Protein AF-A0AAD7MSJ2-F1 (afdb_monomer)

Secondary structure (DSSP, 8-state):
--GGGS-HHHHHHHHHHTS-SSTT-TT-HHHHHHHHHHHH-HHHHHHHHHHHHHT--SSHHHHTTS-TTSEE--TTS-EE--------

Organism: NCBI:txid230809

Sequence (88 aa):
MHRCWDVAEITRIVFELLGPTHWSDAVSPTMKALTALARTCRGFSDPALDLLWESQLGIVPLLKCLPSHVWDTSDGSFVRRFTLFPIH

Nearest PDB structures (foldseek):
  5f5o-assembly3_E  TM=3.697E-01  e=7.861E+00  Lake Victoria marburgvirus - Ozolin
  5xsq-assembly3_E  TM=3.455E-01  e=8.879E+00  Lake Victoria marburgvirus - Ozolin

Radius of gyration: 16.87 Å; Cα contacts (8 Å, |Δi|>4): 73; chains: 1; bounding box: 38×36×49 Å

Mean predicted aligned error: 10.85 Å

Solvent-accessible surface area (backbone atoms only — not comparable to full-atom values): 5593 Å² total; per-residue (Å²): 131,67,75,73,67,75,37,66,66,57,50,45,55,60,48,57,74,36,43,78,94,48,95,83,50,86,80,39,75,38,58,54,50,36,56,50,44,29,69,70,42,77,88,38,23,60,67,30,44,54,54,53,59,76,65,50,91,60,67,62,71,61,56,66,72,44,64,75,86,53,50,47,80,63,84,96,42,83,49,81,47,79,77,77,73,81,88,127

pLDDT: mean 73.22, std 11.99, range [47.31, 88.5]

Foldseek 3Di:
DPVVLLDLVVLLVVLVVLADPDLVCQPPVSLVVLVVQLVPDPSSVVSSVVRNVVNHNDCVVVQVVDPPVQWDCPPPDTDGPPPPDPDD

Structure (mmCIF, N/CA/C/O backbone):
data_AF-A0AAD7MSJ2-F1
#
_entry.id   AF-A0AAD7MSJ2-F1
#
loop_
_atom_site.group_PDB
_atom_site.id
_atom_site.type_symbol
_atom_site.label_atom_id
_atom_site.label_alt_id
_atom_site.label_comp_id
_atom_site.label_asym_id
_atom_site.label_entity_id
_atom_site.label_seq_id
_atom_site.pdbx_PDB_ins_code
_atom_site.Cartn_x
_atom_site.Cartn_y
_atom_site.Cartn_z
_atom_site.occupancy
_atom_site.B_iso_or_equiv
_atom_site.auth_seq_id
_atom_site.auth_comp_id
_atom_site.auth_asym_id
_atom_site.auth_atom_id
_atom_site.pdbx_PDB_model_num
ATOM 1 N N . MET A 1 1 ? -10.324 -8.714 16.177 1.00 62.22 1 MET A N 1
ATOM 2 C CA . MET A 1 1 ? -10.128 -7.263 15.969 1.00 62.22 1 MET A CA 1
ATOM 3 C C . MET A 1 1 ? -11.288 -6.527 16.617 1.00 62.22 1 MET A C 1
ATOM 5 O O . MET A 1 1 ? -12.363 -7.105 16.713 1.00 62.22 1 MET A O 1
ATOM 9 N N . HIS A 1 2 ? -11.069 -5.326 17.156 1.00 73.94 2 HIS A N 1
ATOM 10 C CA . HIS A 1 2 ? -12.140 -4.547 17.789 1.00 73.94 2 HIS A CA 1
ATOM 11 C C . HIS A 1 2 ? -13.179 -4.139 16.729 1.00 73.94 2 HIS A C 1
ATOM 13 O O . HIS A 1 2 ? -12.782 -3.741 15.640 1.00 73.94 2 HIS A O 1
ATOM 19 N N . ARG A 1 3 ? -14.484 -4.209 17.036 1.00 77.38 3 ARG A N 1
ATOM 20 C CA . ARG A 1 3 ? -15.591 -4.005 16.067 1.00 77.38 3 ARG A CA 1
ATOM 21 C C . ARG A 1 3 ? -15.576 -2.657 15.334 1.00 77.38 3 ARG A C 1
ATOM 23 O O . ARG A 1 3 ? -16.204 -2.521 14.296 1.00 77.38 3 ARG A O 1
ATOM 30 N N . CYS A 1 4 ? -14.847 -1.666 15.847 1.00 72.12 4 CYS A N 1
ATOM 31 C CA . CYS A 1 4 ? -14.662 -0.389 15.153 1.00 72.12 4 CYS A CA 1
ATOM 32 C C . CYS A 1 4 ? -13.844 -0.513 13.855 1.00 72.12 4 CYS A C 1
ATOM 34 O O . CYS A 1 4 ? -13.909 0.380 13.023 1.00 72.12 4 CYS A O 1
ATOM 36 N N . TRP A 1 5 ? -13.090 -1.604 13.681 1.00 71.75 5 TRP A N 1
ATOM 37 C CA . TRP A 1 5 ? -12.296 -1.883 12.481 1.00 71.75 5 TRP A CA 1
ATOM 38 C C . TRP A 1 5 ? -13.068 -2.636 11.390 1.00 71.75 5 TRP A C 1
ATOM 40 O O . TRP A 1 5 ? -12.543 -2.780 10.295 1.00 71.75 5 TRP A O 1
ATOM 50 N N . ASP A 1 6 ? -14.298 -3.085 11.666 1.00 76.75 6 ASP A N 1
ATOM 51 C CA . ASP A 1 6 ? -15.200 -3.638 10.641 1.00 76.75 6 ASP A CA 1
ATOM 52 C C . ASP A 1 6 ? -15.941 -2.534 9.864 1.00 76.75 6 ASP A C 1
ATOM 54 O O . ASP A 1 6 ? -16.620 -2.806 8.875 1.00 76.75 6 ASP A O 1
ATOM 58 N N . VAL A 1 7 ? -15.832 -1.275 10.303 1.00 84.50 7 VAL A N 1
ATOM 59 C CA . VAL A 1 7 ? -16.450 -0.134 9.623 1.00 84.50 7 VAL A CA 1
ATOM 60 C C . VAL A 1 7 ? -15.492 0.391 8.558 1.00 84.50 7 VAL A C 1
ATOM 62 O O . VAL A 1 7 ? -14.500 1.050 8.879 1.00 84.50 7 VAL A O 1
ATOM 65 N N . ALA A 1 8 ? -15.828 0.137 7.291 1.00 77.62 8 ALA A N 1
ATOM 66 C CA . ALA A 1 8 ? -15.003 0.488 6.135 1.00 77.62 8 ALA A CA 1
ATOM 67 C C . ALA A 1 8 ? -14.607 1.979 6.089 1.00 77.62 8 ALA A C 1
ATOM 69 O O . ALA A 1 8 ? -13.477 2.308 5.729 1.00 77.62 8 ALA A O 1
ATOM 70 N N . GLU A 1 9 ? -15.493 2.889 6.503 1.00 82.25 9 GLU A N 1
ATOM 71 C CA . GLU A 1 9 ? -15.206 4.332 6.534 1.00 82.25 9 GLU A CA 1
ATOM 72 C C . GLU A 1 9 ? -14.105 4.695 7.533 1.00 82.25 9 GLU A C 1
ATOM 74 O O . GLU A 1 9 ? -13.233 5.498 7.213 1.00 82.25 9 GLU A O 1
ATOM 79 N N . ILE A 1 10 ? -14.087 4.074 8.718 1.00 85.75 10 ILE A N 1
ATOM 80 C CA . ILE A 1 10 ? -13.063 4.360 9.733 1.00 85.75 10 ILE A CA 1
ATOM 81 C C . ILE A 1 10 ? -11.700 3.880 9.237 1.00 85.75 10 ILE A C 1
ATOM 83 O O . ILE A 1 10 ? -10.720 4.621 9.318 1.00 85.75 10 ILE A O 1
ATOM 87 N N . THR A 1 11 ? -11.635 2.670 8.674 1.00 83.88 11 THR A N 1
ATOM 88 C CA . THR A 1 11 ? -10.404 2.165 8.049 1.00 83.88 11 THR A CA 1
ATOM 89 C C . THR A 1 11 ? -9.937 3.075 6.923 1.00 83.88 11 THR A C 1
ATOM 91 O O . THR A 1 11 ? -8.750 3.377 6.845 1.00 83.88 11 THR A O 1
ATOM 94 N N . ARG A 1 12 ? -10.863 3.571 6.094 1.00 82.75 12 ARG A N 1
ATOM 95 C CA . ARG A 1 12 ? -10.528 4.424 4.956 1.00 82.75 12 ARG A CA 1
ATOM 96 C C . ARG A 1 12 ? -9.979 5.778 5.392 1.00 82.75 12 ARG A C 1
ATOM 98 O O . ARG A 1 12 ? -8.945 6.172 4.879 1.00 82.75 12 ARG A O 1
ATOM 105 N N . ILE A 1 13 ? -10.587 6.436 6.381 1.00 85.44 13 ILE A N 1
ATOM 106 C CA . ILE A 1 13 ? -10.097 7.719 6.921 1.00 85.44 13 ILE A CA 1
ATOM 107 C C . ILE A 1 13 ? -8.686 7.565 7.499 1.00 85.44 13 ILE A C 1
ATOM 109 O O . ILE A 1 13 ? -7.809 8.391 7.249 1.00 85.44 13 ILE A O 1
ATOM 113 N N . VAL A 1 14 ? -8.444 6.493 8.262 1.00 86.69 14 VAL A N 1
ATOM 114 C CA . VAL A 1 14 ? -7.111 6.218 8.819 1.00 86.69 14 VAL A CA 1
ATOM 115 C C . VAL A 1 14 ? -6.098 5.979 7.700 1.00 86.69 14 VAL A C 1
ATOM 117 O O . VAL A 1 14 ? -4.971 6.457 7.787 1.00 86.69 14 VAL A O 1
ATOM 120 N N . PHE A 1 15 ? -6.478 5.254 6.650 1.00 86.44 15 PHE A N 1
ATOM 121 C CA . PHE A 1 15 ? -5.573 4.934 5.551 1.00 86.44 15 PHE A CA 1
ATOM 122 C C . PHE A 1 15 ? -5.341 6.123 4.612 1.00 86.44 15 PHE A C 1
ATOM 124 O O . PH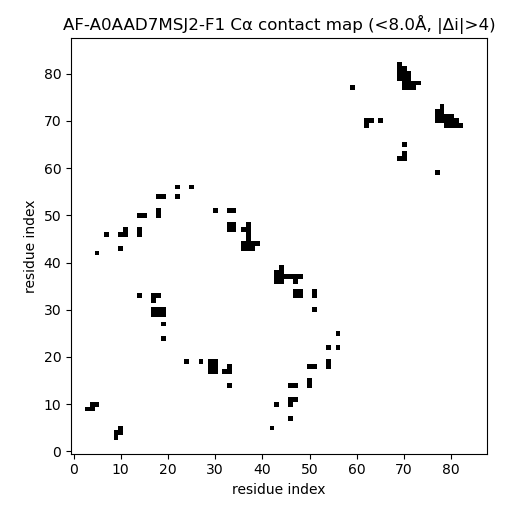E A 1 15 ? -4.220 6.293 4.150 1.00 86.44 15 PHE A O 1
ATOM 131 N N . GLU A 1 16 ? -6.338 6.979 4.385 1.00 83.62 16 GLU A N 1
ATOM 132 C CA . GLU A 1 16 ? -6.201 8.246 3.653 1.00 83.62 16 GLU A CA 1
ATOM 133 C C . GLU A 1 16 ? -5.258 9.208 4.381 1.00 83.62 16 GLU A C 1
ATOM 135 O O . GLU A 1 16 ? -4.420 9.842 3.744 1.00 83.62 16 GLU A O 1
ATOM 140 N N . LEU A 1 17 ? -5.308 9.257 5.719 1.00 82.38 17 LEU A 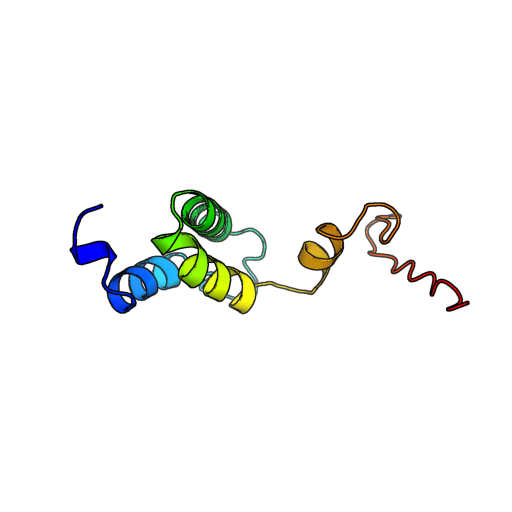N 1
ATOM 141 C CA . LEU A 1 17 ? -4.334 10.012 6.517 1.00 82.38 17 LEU A CA 1
ATOM 142 C C . LEU A 1 17 ? -2.904 9.468 6.346 1.00 82.38 17 LEU A C 1
ATOM 144 O O . LEU A 1 17 ? -1.931 10.203 6.506 1.00 82.38 17 LEU A O 1
ATOM 148 N N . LEU A 1 18 ? -2.782 8.177 6.027 1.00 79.75 18 LEU A N 1
ATOM 149 C CA . LEU A 1 18 ? -1.519 7.518 5.706 1.00 79.75 18 LEU A CA 1
ATOM 150 C C . LEU A 1 18 ? -1.195 7.534 4.198 1.00 79.75 18 LEU A C 1
ATOM 152 O O . LEU A 1 18 ? -0.157 7.013 3.782 1.00 79.75 18 LEU A O 1
ATOM 156 N N . GLY A 1 19 ? -2.066 8.101 3.369 1.00 72.44 19 GLY A N 1
ATOM 157 C 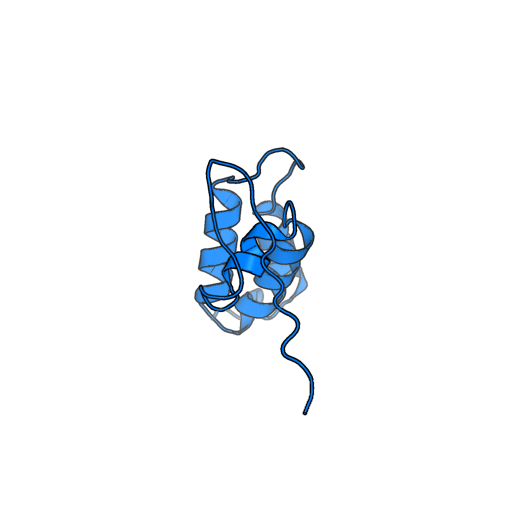CA . GLY A 1 19 ? -1.843 8.264 1.941 1.00 72.44 19 GLY A CA 1
ATOM 158 C C . GLY A 1 19 ? -0.835 9.379 1.654 1.00 72.44 19 GLY A C 1
ATOM 159 O O . GLY A 1 19 ? -0.589 10.245 2.498 1.00 72.44 19 GLY A O 1
ATOM 160 N N . PRO A 1 20 ? -0.214 9.383 0.466 1.00 65.12 20 PRO A N 1
ATOM 161 C CA . PRO A 1 20 ? 0.615 10.503 0.055 1.00 65.12 20 PRO A CA 1
ATOM 162 C C . PRO A 1 20 ? -0.258 11.745 -0.135 1.00 65.12 20 PRO A C 1
ATOM 164 O O . PRO A 1 20 ? -1.183 11.768 -0.941 1.00 65.12 20 PRO A O 1
ATOM 167 N N . THR A 1 21 ? 0.067 12.803 0.602 1.00 66.06 21 THR A N 1
ATOM 168 C CA . THR A 1 21 ? -0.622 14.098 0.528 1.00 66.06 21 THR A CA 1
ATOM 169 C C . THR A 1 21 ? -0.256 14.888 -0.733 1.00 66.06 21 THR A C 1
ATOM 171 O O . THR A 1 21 ? -0.904 15.886 -1.044 1.00 66.06 21 THR A O 1
ATOM 174 N N . HIS A 1 22 ? 0.781 14.462 -1.468 1.00 62.22 22 HIS A N 1
ATOM 175 C CA . HIS A 1 22 ? 1.289 15.146 -2.652 1.00 62.22 22 HIS A CA 1
ATOM 176 C C . HIS A 1 22 ? 1.964 14.173 -3.639 1.00 62.22 22 HIS A C 1
ATOM 178 O O . HIS A 1 22 ? 2.718 13.287 -3.241 1.00 62.22 22 HIS A O 1
ATOM 184 N N . TRP A 1 23 ? 1.748 14.389 -4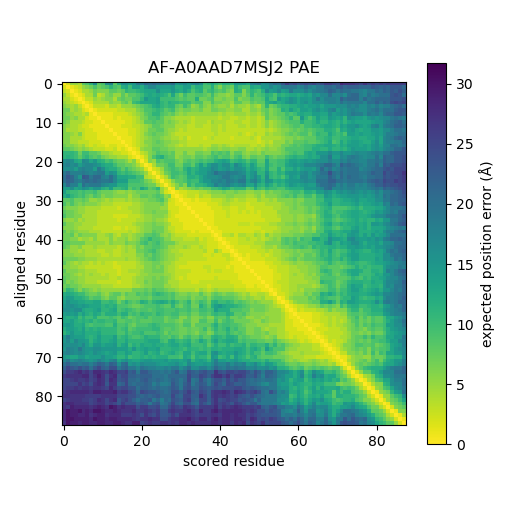.943 1.00 59.88 23 TRP A N 1
ATOM 185 C CA . TRP A 1 23 ? 2.251 13.575 -6.068 1.00 59.88 23 TRP A CA 1
ATOM 186 C C . TRP A 1 23 ? 3.783 13.389 -6.098 1.00 59.88 23 TRP A C 1
ATOM 188 O O . TRP A 1 23 ? 4.291 12.490 -6.755 1.00 59.88 23 TRP A O 1
ATOM 198 N N . SER A 1 24 ? 4.553 14.220 -5.396 1.00 55.41 24 SER A N 1
ATOM 199 C CA . SER A 1 24 ? 6.024 14.157 -5.430 1.00 55.41 24 SER A CA 1
ATOM 200 C C . SER A 1 24 ? 6.651 13.225 -4.387 1.00 55.41 24 SER A C 1
ATOM 202 O O . SER A 1 24 ? 7.868 13.051 -4.388 1.00 55.41 24 SER A O 1
ATOM 204 N N . ASP A 1 25 ? 5.857 12.620 -3.503 1.00 57.31 25 ASP A N 1
ATOM 205 C CA . ASP A 1 25 ? 6.346 11.889 -2.327 1.00 57.31 25 ASP A CA 1
ATOM 206 C C . ASP A 1 25 ? 6.538 10.385 -2.614 1.00 57.31 25 ASP A C 1
ATOM 208 O O . ASP A 1 25 ? 6.081 9.502 -1.886 1.00 57.31 25 ASP A O 1
ATOM 212 N N . ALA A 1 26 ? 7.216 10.084 -3.728 1.00 54.59 26 ALA A N 1
ATOM 213 C CA . ALA A 1 26 ? 7.238 8.767 -4.376 1.00 54.59 26 ALA A CA 1
ATOM 214 C C . ALA A 1 26 ? 7.789 7.600 -3.539 1.00 54.59 26 ALA A C 1
ATOM 216 O O . ALA A 1 26 ? 7.634 6.442 -3.921 1.00 54.59 26 ALA A O 1
ATOM 217 N N . VAL A 1 27 ? 8.417 7.882 -2.395 1.00 59.50 27 VAL A N 1
ATOM 218 C CA . VAL A 1 27 ? 8.817 6.878 -1.398 1.00 59.50 27 VAL A CA 1
ATOM 219 C C . VAL A 1 27 ? 8.590 7.439 0.011 1.00 59.50 27 VAL A C 1
ATOM 221 O O . VAL A 1 27 ? 9.477 7.415 0.867 1.00 59.50 27 VAL A O 1
ATOM 224 N N . SER A 1 28 ? 7.406 7.998 0.260 1.00 65.50 28 SER A N 1
ATOM 225 C CA . SER A 1 28 ? 7.062 8.523 1.582 1.00 65.50 28 SER A CA 1
ATOM 226 C C . SER A 1 28 ? 6.977 7.373 2.608 1.00 65.50 28 SER A C 1
ATOM 228 O O . SER A 1 28 ? 6.489 6.282 2.278 1.00 65.50 28 SER A O 1
ATOM 230 N N . PRO A 1 29 ? 7.448 7.548 3.861 1.00 68.94 29 PRO A N 1
ATOM 231 C CA . PRO A 1 29 ? 7.312 6.548 4.933 1.00 68.94 29 PRO A CA 1
ATOM 232 C C . PRO A 1 29 ? 5.868 6.054 5.122 1.00 68.94 29 PRO A C 1
ATOM 234 O O . PRO A 1 29 ? 5.642 4.922 5.550 1.00 68.94 29 PRO A O 1
ATOM 237 N N . THR A 1 30 ? 4.897 6.866 4.726 1.00 75.88 30 THR A N 1
ATOM 238 C CA . THR A 1 30 ? 3.464 6.584 4.738 1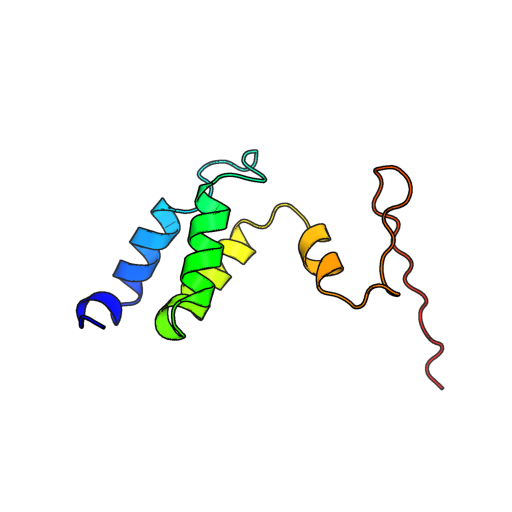.00 75.88 30 THR A CA 1
ATOM 239 C C . THR A 1 30 ? 3.066 5.454 3.783 1.00 75.88 30 THR A C 1
ATOM 241 O O . THR A 1 30 ? 2.304 4.564 4.158 1.00 75.88 30 THR A O 1
ATOM 244 N N . MET A 1 31 ? 3.700 5.360 2.610 1.00 76.88 31 MET A N 1
ATOM 245 C CA . MET A 1 31 ? 3.479 4.258 1.662 1.00 76.88 31 MET A CA 1
ATOM 246 C C . MET A 1 31 ? 3.946 2.909 2.238 1.00 76.88 31 MET A C 1
ATOM 248 O O . MET A 1 31 ? 3.314 1.869 2.035 1.00 76.88 31 MET A O 1
ATOM 252 N N . LYS A 1 32 ? 5.031 2.918 3.029 1.00 80.56 32 LYS A N 1
ATOM 253 C CA . LYS A 1 32 ? 5.501 1.725 3.756 1.00 80.56 32 LYS A CA 1
ATOM 254 C C . LYS A 1 32 ? 4.512 1.309 4.842 1.00 80.56 32 LYS A C 1
ATOM 256 O O . LYS A 1 32 ? 4.279 0.113 5.007 1.00 80.56 32 LYS A O 1
ATOM 261 N N . ALA A 1 33 ? 3.919 2.274 5.546 1.00 84.81 33 ALA A N 1
ATOM 262 C CA . ALA A 1 33 ? 2.886 2.008 6.542 1.00 84.81 33 ALA A CA 1
ATOM 263 C C . ALA A 1 33 ? 1.631 1.387 5.902 1.00 84.81 33 ALA A C 1
ATOM 265 O O . ALA A 1 33 ? 1.166 0.356 6.383 1.00 84.81 33 ALA A O 1
ATOM 266 N N . LEU A 1 34 ? 1.155 1.926 4.773 1.00 85.38 34 LEU A N 1
ATOM 267 C CA . LEU A 1 34 ? 0.048 1.350 3.993 1.00 85.38 34 LEU A CA 1
ATOM 268 C C . LEU A 1 34 ? 0.351 -0.075 3.516 1.00 85.38 34 LEU A C 1
ATOM 270 O O . LEU A 1 34 ? -0.462 -0.980 3.694 1.00 85.38 34 LEU A O 1
ATOM 274 N N . THR A 1 35 ? 1.555 -0.310 2.989 1.00 85.38 35 THR A N 1
ATOM 275 C CA . THR A 1 35 ? 1.976 -1.650 2.542 1.00 85.38 35 THR A CA 1
ATOM 276 C C . THR A 1 35 ? 2.042 -2.641 3.709 1.00 85.38 35 THR A C 1
ATOM 278 O O . THR A 1 35 ? 1.695 -3.814 3.561 1.00 85.38 35 THR A O 1
ATOM 281 N N . ALA A 1 36 ? 2.493 -2.191 4.883 1.00 87.44 36 ALA A N 1
ATOM 282 C CA . ALA A 1 36 ? 2.500 -3.010 6.088 1.00 87.44 36 ALA A CA 1
ATOM 283 C C . ALA A 1 36 ? 1.068 -3.342 6.530 1.00 87.44 36 ALA A C 1
ATOM 285 O O . ALA A 1 36 ? 0.776 -4.513 6.767 1.00 87.44 36 ALA A O 1
ATOM 286 N N . LEU A 1 37 ? 0.170 -2.349 6.559 1.00 86.50 37 LEU A N 1
ATOM 287 C CA . LEU A 1 37 ? -1.245 -2.518 6.904 1.00 86.50 37 LEU A CA 1
ATOM 288 C C . LEU A 1 37 ? -1.941 -3.516 5.981 1.00 86.50 37 LEU A C 1
ATOM 290 O O . LEU A 1 37 ? -2.560 -4.456 6.484 1.00 86.50 37 LEU A O 1
ATOM 294 N N . ALA A 1 38 ? -1.731 -3.403 4.666 1.00 87.25 38 ALA A N 1
ATOM 295 C CA . ALA A 1 38 ? -2.271 -4.333 3.675 1.00 87.25 38 ALA A CA 1
ATOM 296 C C . ALA A 1 38 ? -1.871 -5.798 3.941 1.00 87.25 38 ALA A C 1
ATOM 298 O O . ALA A 1 38 ? -2.601 -6.724 3.589 1.00 87.25 38 ALA A O 1
ATOM 299 N N . ARG A 1 39 ? -0.714 -6.020 4.582 1.00 87.94 39 ARG A N 1
ATOM 300 C CA . ARG A 1 39 ? -0.169 -7.348 4.905 1.00 87.94 39 ARG A CA 1
ATOM 301 C C . ARG A 1 39 ? -0.525 -7.848 6.307 1.00 87.94 39 ARG A C 1
ATOM 303 O O . ARG A 1 39 ? -0.224 -9.001 6.608 1.00 87.94 39 ARG A O 1
ATOM 310 N N . THR A 1 40 ? -1.126 -7.023 7.169 1.00 88.50 40 THR A N 1
ATOM 311 C CA . THR A 1 40 ? -1.435 -7.416 8.557 1.00 88.50 40 THR A CA 1
ATOM 312 C C . THR A 1 40 ? -2.646 -8.342 8.665 1.00 88.50 40 THR A C 1
ATOM 314 O O . THR A 1 40 ? -2.569 -9.371 9.336 1.00 88.50 40 THR A O 1
ATOM 317 N N . CYS A 1 41 ? -3.768 -8.005 8.022 1.00 84.94 41 CYS A N 1
ATOM 318 C CA . CYS A 1 41 ? -4.988 -8.809 8.039 1.00 84.94 41 CYS A CA 1
ATOM 319 C C . CYS A 1 41 ? -5.813 -8.611 6.760 1.00 84.94 41 CYS A C 1
ATOM 321 O O . CYS A 1 41 ? -5.742 -7.565 6.120 1.00 84.94 41 CYS A O 1
ATOM 323 N N . ARG A 1 42 ? -6.660 -9.599 6.434 1.00 82.31 42 ARG A N 1
ATOM 324 C CA . ARG A 1 42 ? -7.528 -9.558 5.242 1.00 82.31 42 ARG A CA 1
ATOM 325 C C . ARG A 1 42 ? -8.491 -8.370 5.229 1.00 82.31 42 ARG A C 1
ATOM 327 O O . ARG A 1 42 ? -8.739 -7.827 4.167 1.00 82.31 42 ARG A O 1
ATOM 334 N N . GLY A 1 43 ? -8.991 -7.950 6.393 1.00 82.69 43 GLY A N 1
ATOM 335 C CA . GLY A 1 43 ? -9.895 -6.797 6.486 1.00 82.69 43 GLY A CA 1
ATOM 336 C C . GLY A 1 43 ? -9.225 -5.466 6.135 1.00 82.69 43 GLY A C 1
ATOM 337 O O . GLY A 1 43 ? -9.902 -4.527 5.740 1.00 82.69 43 GLY A O 1
ATOM 338 N N . PHE A 1 44 ? -7.896 -5.380 6.256 1.00 83.69 44 PHE A N 1
ATOM 339 C CA . PHE A 1 44 ? -7.128 -4.188 5.891 1.00 83.69 44 PHE A CA 1
ATOM 340 C C . PHE A 1 44 ? -6.516 -4.295 4.499 1.00 83.69 44 PHE A C 1
ATOM 342 O O . PHE A 1 44 ? -6.166 -3.267 3.932 1.00 83.69 44 PHE A O 1
ATOM 349 N N . SER A 1 45 ? -6.388 -5.508 3.953 1.00 86.31 45 SER A N 1
ATOM 350 C CA . SER A 1 45 ? -5.789 -5.746 2.640 1.00 86.31 45 SER A CA 1
ATOM 351 C C . SER A 1 45 ? -6.478 -4.949 1.542 1.00 86.31 45 SER A C 1
ATOM 353 O O . SER A 1 45 ? -5.801 -4.169 0.882 1.00 86.31 45 SER A O 1
ATOM 355 N N . ASP A 1 46 ? -7.794 -5.097 1.387 1.00 84.88 46 ASP A N 1
ATOM 356 C CA . ASP A 1 46 ? -8.537 -4.455 0.297 1.00 84.88 46 ASP A CA 1
ATOM 357 C C . ASP A 1 46 ? -8.492 -2.915 0.381 1.00 84.88 46 ASP A C 1
ATOM 359 O O . ASP A 1 46 ? -7.970 -2.294 -0.547 1.00 84.88 46 ASP A O 1
ATOM 363 N N . PRO A 1 47 ? -8.901 -2.266 1.494 1.00 85.31 47 PRO A N 1
ATOM 364 C CA . PRO A 1 47 ? -8.881 -0.804 1.566 1.00 85.31 47 PRO A CA 1
ATOM 365 C C . PRO A 1 47 ? -7.469 -0.201 1.528 1.00 85.31 47 PRO A C 1
ATOM 367 O O . PRO A 1 47 ? -7.291 0.908 1.027 1.00 85.31 47 PRO A O 1
ATOM 370 N N . ALA A 1 48 ? -6.449 -0.897 2.044 1.00 85.31 48 ALA A N 1
ATOM 371 C CA . ALA A 1 48 ? -5.072 -0.407 1.964 1.00 85.31 48 ALA A CA 1
ATOM 372 C C . ALA A 1 48 ? -4.489 -0.563 0.554 1.00 85.31 48 ALA A C 1
ATOM 374 O O . ALA A 1 48 ? -3.710 0.288 0.125 1.00 85.31 48 ALA A O 1
ATOM 375 N N . LEU A 1 49 ? -4.849 -1.634 -0.165 1.00 84.38 49 LEU A N 1
ATOM 376 C CA . LEU A 1 49 ? -4.444 -1.831 -1.554 1.00 84.38 49 LEU A CA 1
ATOM 377 C C . LEU A 1 49 ? -5.082 -0.788 -2.465 1.00 84.38 49 LEU A C 1
ATOM 379 O O . LEU A 1 49 ? -4.347 -0.203 -3.253 1.00 84.38 49 LEU A O 1
ATOM 383 N N . ASP A 1 50 ? -6.380 -0.504 -2.335 1.00 85.44 50 ASP A N 1
ATOM 384 C CA . ASP A 1 50 ? -7.056 0.508 -3.163 1.00 85.44 50 ASP A CA 1
ATOM 385 C C . ASP A 1 50 ? -6.330 1.862 -3.112 1.00 85.44 50 ASP A C 1
ATOM 387 O O . ASP A 1 50 ? -5.990 2.425 -4.152 1.00 85.44 50 ASP A O 1
ATOM 391 N N . LEU A 1 51 ? -5.971 2.329 -1.913 1.00 82.81 51 LEU A N 1
ATOM 392 C CA . LEU A 1 51 ? -5.226 3.582 -1.730 1.00 82.81 51 LEU A CA 1
ATOM 393 C C . LEU A 1 51 ? -3.776 3.503 -2.233 1.00 82.81 51 LEU A C 1
ATOM 395 O O . LEU A 1 51 ? -3.234 4.471 -2.776 1.00 82.81 51 LEU A O 1
ATOM 399 N N . LEU A 1 52 ? -3.123 2.347 -2.074 1.00 80.94 52 LEU A N 1
ATOM 400 C CA . LEU A 1 52 ? -1.777 2.121 -2.607 1.00 80.94 52 LEU A CA 1
ATOM 401 C C . LEU A 1 52 ? -1.767 2.185 -4.143 1.00 80.94 52 LEU A C 1
ATOM 403 O O . LEU A 1 52 ? -0.814 2.686 -4.738 1.00 80.94 52 LEU A O 1
ATOM 407 N N . TRP A 1 53 ? -2.819 1.674 -4.781 1.00 80.38 53 TRP A N 1
ATOM 408 C CA . TRP A 1 53 ? -2.994 1.700 -6.229 1.00 80.38 53 TRP A CA 1
ATOM 409 C C . TRP A 1 53 ? -3.398 3.078 -6.747 1.00 80.38 53 TRP A C 1
ATOM 411 O O . TRP A 1 53 ? -2.846 3.512 -7.757 1.00 80.38 53 TRP A O 1
ATOM 421 N N . GLU A 1 54 ? -4.286 3.785 -6.046 1.00 79.81 54 GLU A N 1
ATOM 422 C CA . GLU A 1 54 ? -4.677 5.164 -6.369 1.00 79.81 54 GLU A CA 1
ATOM 423 C C . GLU A 1 54 ? -3.465 6.105 -6.394 1.00 79.81 54 GLU A C 1
ATOM 425 O O . GLU A 1 54 ? -3.341 6.966 -7.264 1.00 79.81 54 GLU A O 1
ATOM 430 N N . SER A 1 55 ? -2.533 5.899 -5.465 1.00 74.06 55 SER A N 1
ATOM 431 C CA . SER A 1 55 ? -1.347 6.738 -5.300 1.00 74.06 55 SER A CA 1
ATOM 432 C C . SER A 1 55 ? -0.091 6.255 -6.035 1.00 74.06 55 SER A C 1
ATOM 434 O O . SER A 1 55 ? 0.971 6.872 -5.913 1.00 74.06 55 SER A O 1
ATOM 436 N N . GLN A 1 56 ? -0.169 5.158 -6.794 1.00 73.25 56 GLN A N 1
ATOM 437 C CA . GLN A 1 56 ? 0.997 4.575 -7.455 1.00 73.25 56 GLN A CA 1
ATOM 438 C C . GLN A 1 56 ? 1.540 5.514 -8.547 1.00 73.25 56 GLN A C 1
ATOM 440 O O . GLN A 1 56 ? 0.943 5.683 -9.613 1.00 73.25 56 GLN A O 1
ATOM 445 N N . LEU A 1 57 ? 2.731 6.074 -8.321 1.00 68.38 57 LEU A N 1
ATOM 446 C CA . LEU A 1 57 ? 3.417 6.950 -9.275 1.00 68.38 57 LEU A CA 1
ATOM 447 C C . LEU A 1 57 ? 4.105 6.134 -10.370 1.00 68.38 57 LEU A C 1
ATOM 449 O O . LEU A 1 57 ? 5.320 5.933 -10.396 1.00 68.38 57 LEU A O 1
ATOM 453 N N . GLY A 1 58 ? 3.284 5.663 -11.301 1.00 70.12 58 GLY A N 1
ATOM 454 C CA . GLY A 1 58 ? 3.721 5.006 -12.521 1.00 70.12 58 GLY A CA 1
ATOM 455 C C . GLY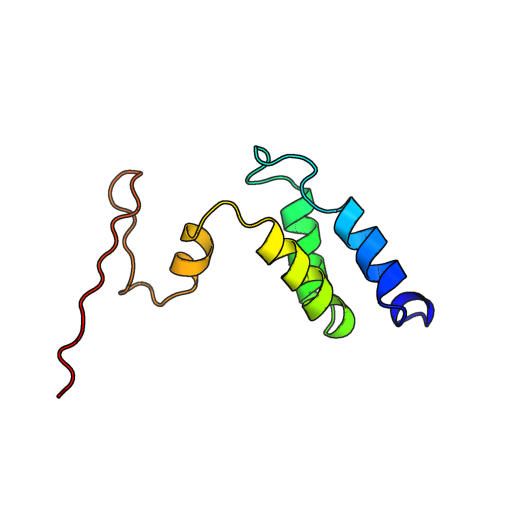 A 1 58 ? 3.626 3.486 -12.482 1.00 70.12 58 GLY A C 1
ATOM 456 O O . GLY A 1 58 ? 3.510 2.834 -11.452 1.00 70.12 58 GLY A O 1
ATOM 457 N N . ILE A 1 59 ? 3.692 2.904 -13.676 1.00 75.50 59 ILE A N 1
ATOM 458 C CA . ILE A 1 59 ? 3.498 1.469 -13.911 1.00 75.50 59 ILE A CA 1
ATOM 459 C C . ILE A 1 59 ? 4.710 0.619 -13.471 1.00 75.50 59 ILE A C 1
ATOM 461 O O . ILE A 1 59 ? 4.629 -0.604 -13.404 1.00 75.50 59 ILE A O 1
ATOM 465 N N . VAL A 1 60 ? 5.855 1.243 -13.175 1.00 73.62 60 VAL A N 1
ATOM 466 C CA . VAL A 1 60 ? 7.132 0.545 -12.929 1.00 73.62 60 VAL A CA 1
ATOM 467 C C . VAL A 1 60 ? 7.071 -0.444 -11.753 1.00 73.62 60 VAL A C 1
ATOM 469 O O . VAL A 1 60 ? 7.518 -1.577 -11.936 1.00 73.62 60 VAL A O 1
ATOM 472 N N . PRO A 1 61 ? 6.512 -0.106 -10.573 1.00 73.50 61 PRO A N 1
ATOM 473 C CA . PRO A 1 61 ? 6.396 -1.053 -9.460 1.00 73.50 61 PRO A CA 1
ATOM 474 C C . PRO A 1 61 ? 5.543 -2.275 -9.814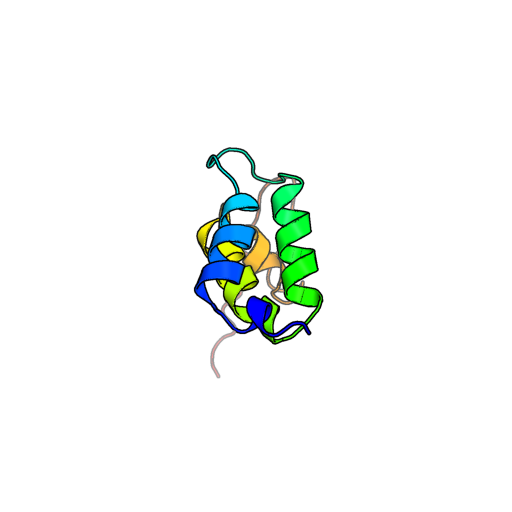 1.00 73.50 61 PRO A C 1
ATOM 476 O O . PRO A 1 61 ? 5.853 -3.382 -9.387 1.00 73.50 61 PRO A O 1
ATOM 479 N N . LEU A 1 62 ? 4.533 -2.094 -10.667 1.00 77.38 62 LEU A N 1
ATOM 480 C CA . LEU A 1 62 ? 3.665 -3.172 -11.145 1.00 77.38 62 LEU A CA 1
ATOM 481 C C . LEU A 1 62 ? 4.389 -4.090 -12.121 1.00 77.38 62 LEU A C 1
ATOM 483 O O . LEU A 1 62 ? 4.270 -5.309 -12.043 1.00 77.38 62 LEU A O 1
ATOM 487 N N . LEU A 1 63 ? 5.188 -3.510 -13.018 1.00 77.00 63 LEU A N 1
ATOM 488 C CA . LEU A 1 63 ? 6.043 -4.292 -13.905 1.00 77.00 63 LEU A CA 1
ATOM 489 C C . LEU A 1 63 ? 7.059 -5.120 -13.118 1.00 77.00 63 LEU A C 1
ATOM 491 O O . LEU A 1 63 ? 7.321 -6.249 -13.511 1.00 77.00 63 LEU A O 1
ATOM 495 N N . LYS A 1 64 ? 7.556 -4.630 -11.977 1.00 74.12 64 LYS A N 1
ATOM 496 C CA . LYS A 1 64 ? 8.436 -5.411 -11.091 1.00 74.12 64 LYS A CA 1
ATOM 497 C C . LYS A 1 64 ? 7.748 -6.605 -10.420 1.00 74.12 64 LYS A C 1
ATOM 499 O O . LYS A 1 64 ? 8.444 -7.509 -9.969 1.00 74.12 64 LYS A O 1
ATOM 504 N N . CYS A 1 65 ? 6.415 -6.635 -10.360 1.00 78.88 65 CYS A N 1
ATOM 505 C CA . CYS A 1 65 ? 5.664 -7.809 -9.908 1.00 78.88 65 CYS A CA 1
ATOM 506 C C . CYS A 1 65 ? 5.581 -8.909 -10.978 1.00 78.88 65 CYS A C 1
ATOM 508 O O . CYS A 1 65 ? 5.229 -10.043 -10.655 1.00 78.88 65 CYS A O 1
ATOM 510 N N . LEU A 1 66 ? 5.893 -8.597 -12.241 1.00 81.38 66 LEU A N 1
ATOM 511 C CA . LEU A 1 66 ? 5.983 -9.595 -13.302 1.00 81.38 66 LEU A CA 1
ATOM 512 C C . LEU A 1 66 ? 7.281 -10.407 -13.158 1.00 81.38 66 LEU A C 1
ATOM 514 O O . LEU A 1 66 ? 8.256 -9.923 -12.574 1.00 81.38 66 LEU A O 1
ATOM 518 N N . PRO A 1 67 ? 7.325 -11.632 -13.712 1.00 80.19 67 PRO A N 1
ATOM 519 C CA . PRO A 1 67 ? 8.534 -12.443 -13.719 1.00 80.19 67 PRO A CA 1
ATOM 520 C C . PRO A 1 67 ? 9.747 -11.673 -14.256 1.00 80.19 67 PRO A C 1
ATOM 522 O O . PRO A 1 67 ? 9.629 -10.898 -15.205 1.00 80.19 67 PRO A O 1
ATOM 525 N N . SER A 1 68 ? 10.929 -11.943 -13.700 1.00 75.38 68 SER A N 1
ATOM 526 C CA . SER A 1 68 ? 12.179 -11.233 -14.020 1.00 75.38 68 SER A CA 1
ATOM 527 C C . SER A 1 68 ? 12.605 -11.301 -15.491 1.00 75.38 68 SER A C 1
ATOM 529 O O . SER A 1 68 ? 13.443 -10.520 -15.915 1.00 75.38 68 SER A O 1
ATOM 531 N N . HIS A 1 69 ? 12.035 -12.207 -16.289 1.00 76.31 69 HIS A N 1
ATOM 532 C CA . HIS A 1 69 ? 12.296 -12.277 -17.728 1.00 76.31 69 HIS A CA 1
ATOM 533 C C . HIS A 1 69 ? 11.523 -11.227 -18.548 1.00 76.31 69 HIS A C 1
ATOM 535 O O . HIS A 1 69 ? 11.818 -11.045 -19.726 1.00 76.31 69 HIS A O 1
ATOM 541 N N . VAL A 1 70 ? 10.523 -10.561 -17.956 1.00 78.56 70 VAL A N 1
ATOM 542 C CA . VAL A 1 70 ? 9.615 -9.621 -18.644 1.00 78.56 70 VAL A CA 1
ATOM 543 C C . VAL A 1 70 ? 10.132 -8.177 -18.601 1.00 78.56 70 VAL A C 1
ATOM 545 O O . VAL A 1 70 ? 9.684 -7.320 -19.365 1.00 78.56 70 VAL A O 1
ATOM 548 N N . TRP A 1 71 ? 11.078 -7.874 -17.715 1.00 74.31 71 TRP A N 1
ATOM 549 C CA . TRP A 1 71 ? 11.595 -6.523 -17.523 1.00 74.31 71 TRP A CA 1
ATOM 550 C C . TRP A 1 71 ? 13.083 -6.532 -17.184 1.00 74.31 71 TRP A C 1
ATOM 552 O O . TRP A 1 71 ? 13.586 -7.473 -16.581 1.00 74.31 71 TRP A O 1
ATOM 562 N N . ASP A 1 72 ? 13.780 -5.465 -17.572 1.00 74.00 72 ASP A N 1
ATOM 563 C CA . ASP A 1 72 ? 15.213 -5.291 -17.341 1.00 74.00 72 ASP A CA 1
ATOM 564 C C . ASP A 1 72 ? 15.481 -3.854 -16.865 1.00 74.00 72 ASP A C 1
ATOM 566 O O . ASP A 1 72 ? 14.785 -2.912 -17.257 1.00 74.00 72 ASP A O 1
ATOM 570 N N . THR A 1 73 ? 16.464 -3.686 -15.982 1.00 70.31 73 THR A N 1
ATOM 571 C CA . THR A 1 73 ? 16.874 -2.374 -15.452 1.00 70.31 73 THR A CA 1
ATOM 572 C C . THR A 1 73 ? 18.272 -2.066 -15.969 1.00 70.31 73 THR A C 1
ATOM 574 O O . THR A 1 73 ? 19.238 -2.029 -15.210 1.00 70.31 73 THR A O 1
ATOM 577 N N . SER A 1 74 ? 18.399 -1.892 -17.283 1.00 62.75 74 SER A N 1
ATOM 578 C CA . SER A 1 74 ? 19.653 -1.450 -17.885 1.00 62.75 74 SER A CA 1
ATOM 579 C C . SER A 1 74 ? 19.805 0.063 -17.697 1.00 62.75 74 SER A C 1
ATOM 581 O O . SER A 1 74 ? 19.034 0.846 -18.247 1.00 62.75 74 SER A O 1
ATOM 583 N N . ASP A 1 75 ? 20.803 0.457 -16.909 1.00 55.34 75 ASP A N 1
ATOM 584 C CA . ASP A 1 75 ? 21.356 1.816 -16.842 1.00 55.34 75 ASP A CA 1
ATOM 585 C C . ASP A 1 75 ? 20.338 2.942 -16.555 1.00 55.34 75 ASP A C 1
ATOM 587 O O . ASP A 1 75 ? 20.149 3.880 -17.327 1.00 55.34 75 ASP A O 1
ATOM 591 N N . GLY A 1 76 ? 19.613 2.823 -15.437 1.00 57.47 76 GLY A N 1
ATOM 592 C CA . GLY A 1 76 ? 18.739 3.888 -14.918 1.00 57.47 76 GLY A CA 1
ATOM 593 C C . GLY A 1 76 ? 17.458 4.152 -15.719 1.00 57.47 76 GLY A C 1
ATOM 594 O O . GLY A 1 76 ? 16.626 4.952 -15.291 1.00 57.47 76 GLY A O 1
ATOM 595 N N . SER A 1 77 ? 17.253 3.451 -16.834 1.00 53.78 77 SER A N 1
ATOM 596 C CA . SER A 1 77 ? 16.050 3.532 -17.659 1.00 53.78 77 SER A CA 1
ATOM 597 C C . SER A 1 77 ? 15.336 2.178 -17.691 1.00 53.78 77 SER A C 1
ATOM 599 O O . SER A 1 77 ? 15.944 1.118 -17.822 1.00 53.78 77 SER A O 1
ATOM 601 N N . PHE A 1 78 ? 14.016 2.192 -17.493 1.00 55.81 78 PHE A N 1
ATOM 602 C CA . PHE A 1 78 ? 13.206 0.978 -17.553 1.00 55.81 78 PHE A CA 1
ATOM 603 C C . PHE A 1 78 ? 13.000 0.587 -19.021 1.00 55.81 78 PHE A C 1
ATOM 605 O O . PHE A 1 78 ? 12.209 1.219 -19.726 1.00 55.81 78 PHE A O 1
ATOM 612 N N . VAL A 1 79 ? 13.704 -0.446 -19.492 1.00 55.69 79 VAL A N 1
ATOM 613 C CA . VAL A 1 79 ? 13.584 -0.918 -20.877 1.00 55.69 79 VAL A CA 1
ATOM 614 C C . VAL A 1 79 ? 12.557 -2.047 -20.927 1.00 55.69 79 VAL A C 1
ATOM 616 O O . VAL A 1 79 ? 12.761 -3.145 -20.409 1.00 55.69 79 VAL A O 1
ATOM 619 N N . ARG A 1 80 ? 11.407 -1.768 -21.550 1.00 58.31 80 ARG A N 1
ATOM 620 C CA . ARG A 1 80 ? 10.337 -2.748 -21.782 1.00 58.31 80 ARG A CA 1
ATOM 621 C C . ARG A 1 80 ? 10.815 -3.806 -22.784 1.00 58.31 80 ARG A C 1
ATOM 623 O O . ARG A 1 80 ? 10.799 -3.555 -23.986 1.00 58.31 80 ARG A O 1
ATOM 630 N N . ARG A 1 81 ? 11.185 -5.003 -22.317 1.00 53.12 81 ARG A N 1
ATOM 631 C CA . ARG A 1 81 ? 11.364 -6.183 -23.180 1.00 53.12 81 ARG A CA 1
ATOM 632 C C . ARG A 1 81 ? 10.058 -6.979 -23.226 1.00 53.12 81 ARG A C 1
ATOM 634 O O . ARG A 1 81 ? 9.941 -8.034 -22.620 1.00 53.12 81 ARG A O 1
ATOM 641 N N . PHE A 1 82 ? 9.058 -6.474 -23.949 1.00 53.84 82 PHE A N 1
ATOM 642 C CA . PHE A 1 82 ? 7.899 -7.300 -24.296 1.00 53.84 82 PHE A CA 1
ATOM 643 C C . PHE A 1 82 ? 8.257 -8.170 -25.493 1.00 53.84 82 PHE A C 1
ATOM 645 O O . PHE A 1 82 ? 8.031 -7.794 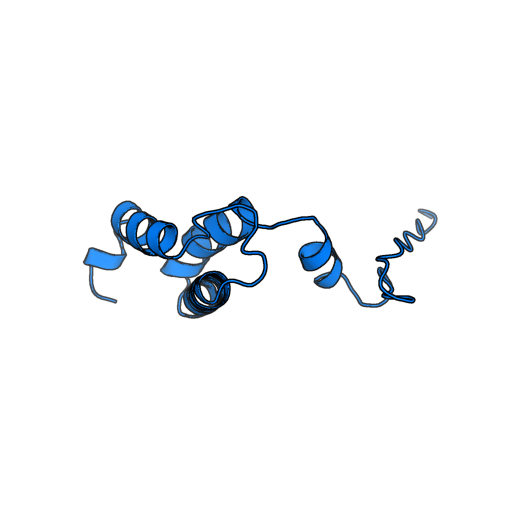-26.641 1.00 53.84 82 PHE A O 1
ATOM 652 N N . THR A 1 83 ? 8.830 -9.341 -25.241 1.00 50.12 83 THR A N 1
ATOM 653 C CA . THR A 1 83 ? 8.795 -10.397 -26.249 1.00 50.12 83 THR A CA 1
ATOM 654 C C . THR A 1 83 ? 7.364 -10.912 -26.292 1.00 50.12 83 THR A C 1
ATOM 656 O O . THR A 1 83 ? 6.942 -11.665 -25.416 1.00 50.12 83 THR A O 1
ATOM 659 N N . LEU A 1 84 ? 6.597 -10.457 -27.284 1.00 48.00 84 LEU A N 1
ATOM 660 C CA . LEU A 1 84 ? 5.371 -11.132 -27.691 1.00 48.00 84 LEU A CA 1
ATOM 661 C C . LEU A 1 84 ? 5.778 -12.560 -28.063 1.00 48.00 84 LEU A C 1
ATOM 663 O O . LEU A 1 84 ? 6.398 -12.775 -29.104 1.00 48.00 84 LEU A O 1
ATOM 667 N N . PHE A 1 85 ? 5.510 -13.524 -27.181 1.00 50.06 85 PHE A N 1
ATOM 668 C CA . PHE A 1 85 ? 5.590 -14.924 -27.568 1.00 50.06 85 PHE A CA 1
ATOM 669 C C . PHE A 1 85 ? 4.646 -15.112 -28.762 1.00 50.06 85 PHE A C 1
ATOM 671 O O . PHE A 1 85 ? 3.497 -14.660 -28.685 1.00 50.06 85 PHE A O 1
ATOM 678 N N . PRO A 1 86 ? 5.103 -15.716 -29.873 1.00 49.09 86 PRO A N 1
ATOM 679 C CA . PRO A 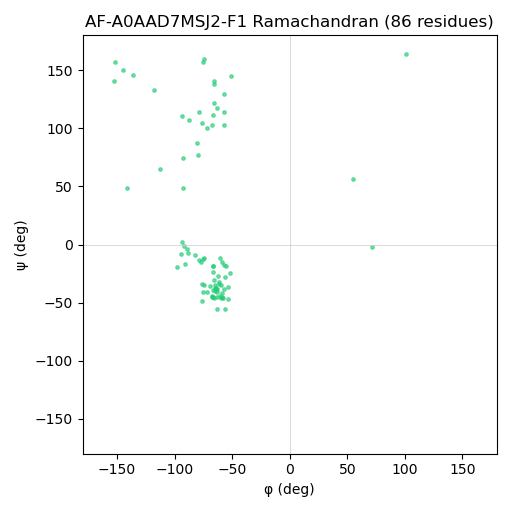1 86 ? 4.206 -16.038 -30.963 1.00 49.09 86 PRO A CA 1
ATOM 680 C C . PRO A 1 86 ? 3.189 -17.043 -30.419 1.00 49.09 86 PRO A C 1
ATOM 682 O O . PRO A 1 86 ? 3.548 -18.119 -29.945 1.00 49.09 86 PRO A O 1
ATOM 685 N N . ILE A 1 87 ? 1.927 -16.625 -30.420 1.00 48.78 87 ILE A N 1
ATOM 686 C CA . ILE A 1 87 ? 0.762 -17.476 -30.189 1.00 48.78 87 ILE A CA 1
ATOM 687 C C . ILE A 1 87 ? 0.830 -18.581 -31.246 1.00 48.78 87 ILE A C 1
ATOM 689 O O . ILE A 1 87 ? 0.776 -18.276 -32.439 1.00 48.78 87 ILE A O 1
ATOM 693 N N . HIS A 1 88 ? 1.033 -19.820 -30.806 1.00 47.31 88 HIS A N 1
ATOM 694 C CA . HIS A 1 88 ? 1.054 -21.006 -31.657 1.00 47.31 88 HIS A CA 1
ATOM 695 C C . HIS A 1 88 ? -0.235 -21.798 -31.483 1.00 47.31 88 HIS A C 1
ATOM 697 O O . HIS A 1 88 ? -0.719 -21.869 -30.328 1.00 47.31 88 HIS A O 1
#